Protein AF-A0A2N2PL11-F1 (afdb_monomer)

Structure (mmCIF, N/CA/C/O backbone):
data_AF-A0A2N2PL11-F1
#
_entry.id   AF-A0A2N2PL11-F1
#
loop_
_atom_site.group_PDB
_atom_site.id
_atom_site.type_symbol
_atom_site.label_atom_id
_atom_site.label_alt_id
_atom_site.label_comp_id
_atom_site.label_asym_id
_atom_site.label_entity_id
_atom_site.label_seq_id
_atom_site.pdbx_PDB_ins_code
_atom_site.Cartn_x
_atom_site.Cartn_y
_atom_site.Cartn_z
_atom_site.occupancy
_atom_site.B_iso_or_equiv
_atom_site.auth_seq_id
_atom_site.auth_comp_id
_atom_site.auth_asym_id
_atom_site.auth_atom_id
_atom_site.pdbx_PDB_model_num
ATOM 1 N N . MET A 1 1 ? 20.013 -0.793 -14.663 1.00 54.75 1 MET A N 1
ATOM 2 C CA . MET A 1 1 ? 18.906 -1.286 -13.811 1.00 54.75 1 MET A CA 1
ATO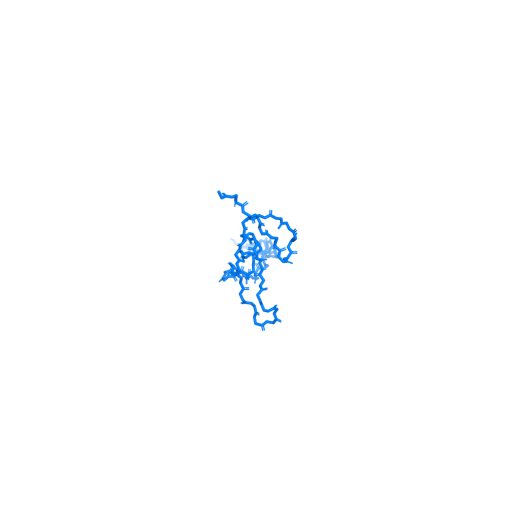M 3 C C . MET A 1 1 ? 17.713 -0.353 -13.976 1.00 54.75 1 MET A C 1
ATOM 5 O O . MET A 1 1 ? 17.854 0.833 -13.708 1.00 54.75 1 MET A O 1
ATOM 9 N N . GLY A 1 2 ? 16.585 -0.841 -14.501 1.00 66.69 2 GLY A N 1
ATOM 10 C CA . GLY A 1 2 ? 15.378 -0.026 -14.688 1.00 66.69 2 GLY A CA 1
ATOM 11 C C . GLY A 1 2 ? 14.652 0.223 -13.363 1.00 66.69 2 GLY A C 1
ATOM 12 O O . GLY A 1 2 ? 14.621 -0.653 -12.501 1.00 66.69 2 GLY A O 1
ATOM 13 N N . LYS A 1 3 ? 14.064 1.410 -13.187 1.00 77.31 3 LYS A N 1
ATOM 14 C CA . LYS A 1 3 ? 13.206 1.710 -12.030 1.00 77.31 3 LYS A CA 1
ATOM 15 C C . LYS A 1 3 ? 11.865 0.994 -12.225 1.00 77.31 3 LYS A C 1
ATOM 17 O O . LYS A 1 3 ? 11.088 1.376 -13.094 1.00 77.31 3 LYS A O 1
ATOM 22 N N . ILE A 1 4 ? 11.604 -0.056 -11.445 1.00 85.00 4 ILE A N 1
ATOM 23 C CA . ILE A 1 4 ? 10.343 -0.809 -11.503 1.00 85.00 4 ILE A CA 1
ATOM 24 C C . ILE A 1 4 ? 9.287 -0.059 -10.687 1.00 85.00 4 ILE A C 1
ATOM 26 O O . ILE A 1 4 ? 9.415 0.072 -9.470 1.00 85.00 4 ILE A O 1
ATOM 30 N N . LEU A 1 5 ? 8.233 0.414 -11.352 1.00 91.00 5 LEU A N 1
ATOM 31 C CA . LEU A 1 5 ? 7.070 0.983 -10.674 1.00 91.00 5 LEU A CA 1
ATOM 32 C C . LEU A 1 5 ? 6.216 -0.130 -10.061 1.00 91.00 5 LEU A C 1
ATOM 34 O O . LEU A 1 5 ? 6.044 -1.203 -10.644 1.00 91.00 5 LEU A O 1
ATOM 38 N N . LYS A 1 6 ? 5.651 0.137 -8.887 1.00 93.38 6 LYS A N 1
ATOM 39 C CA . LYS A 1 6 ? 4.783 -0.790 -8.157 1.00 93.38 6 LYS A CA 1
ATOM 40 C C . LYS A 1 6 ? 3.340 -0.293 -8.214 1.00 93.38 6 LYS A C 1
ATOM 42 O O . LYS A 1 6 ? 3.092 0.910 -8.280 1.00 93.38 6 LYS A O 1
ATOM 47 N N . ARG A 1 7 ? 2.379 -1.218 -8.210 1.00 95.81 7 ARG A N 1
ATOM 48 C CA . ARG A 1 7 ? 0.948 -0.892 -8.256 1.00 95.81 7 ARG A CA 1
ATOM 49 C C . ARG A 1 7 ? 0.410 -0.708 -6.841 1.00 95.81 7 ARG A C 1
ATOM 51 O O . ARG A 1 7 ? 0.549 -1.608 -6.023 1.00 95.81 7 ARG A O 1
ATOM 58 N N . CYS A 1 8 ? -0.235 0.422 -6.569 1.00 96.12 8 CYS A N 1
ATOM 59 C CA . CYS A 1 8 ? -0.924 0.640 -5.299 1.00 96.12 8 CYS A CA 1
ATOM 60 C C . CYS A 1 8 ? -2.127 -0.312 -5.167 1.00 96.12 8 CYS A C 1
ATOM 62 O O . CYS A 1 8 ? -2.985 -0.360 -6.051 1.00 96.12 8 CYS A O 1
ATOM 64 N N . SER A 1 9 ? -2.228 -1.030 -4.051 1.00 95.69 9 SER A N 1
ATOM 65 C CA . SER A 1 9 ? -3.318 -1.951 -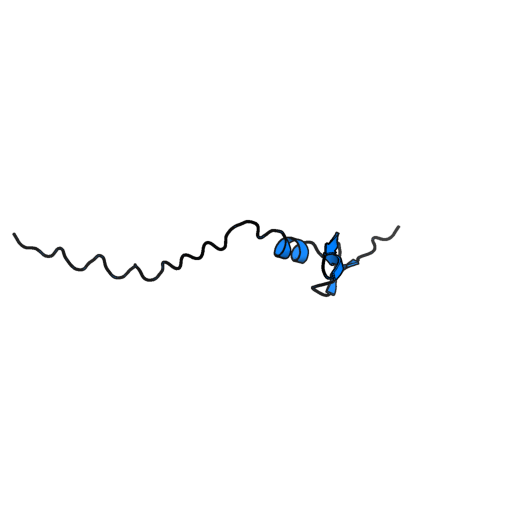3.735 1.00 95.69 9 SER A CA 1
ATOM 66 C C . SER A 1 9 ? -4.670 -1.244 -3.622 1.00 95.69 9 SER A C 1
ATOM 68 O O . SER A 1 9 ? -5.680 -1.865 -3.947 1.00 95.69 9 SER A O 1
ATOM 70 N N . LEU A 1 10 ? -4.700 0.042 -3.246 1.00 94.12 10 LEU A N 1
ATOM 71 C CA . LEU A 1 10 ? -5.938 0.819 -3.101 1.00 94.12 10 LEU A CA 1
ATOM 72 C C . LEU A 1 10 ? -6.352 1.501 -4.410 1.00 94.12 10 LEU A C 1
ATOM 74 O O . LEU A 1 10 ? -7.331 1.105 -5.032 1.00 94.12 10 LEU A O 1
ATOM 78 N N . CYS A 1 11 ? -5.584 2.488 -4.880 1.00 95.62 11 CYS A N 1
ATOM 79 C CA . CYS A 1 11 ? -5.965 3.294 -6.048 1.00 95.62 11 CYS A CA 1
ATOM 80 C C . CYS A 1 11 ? -5.569 2.682 -7.401 1.00 95.62 11 CYS A C 1
ATOM 82 O O . CYS A 1 11 ? -5.835 3.275 -8.444 1.00 95.62 11 CYS A O 1
ATOM 84 N N . LYS A 1 12 ? -4.893 1.523 -7.400 1.00 96.06 12 LYS A N 1
ATOM 85 C CA . LYS A 1 12 ? -4.485 0.756 -8.590 1.00 96.06 12 LYS A CA 1
ATOM 86 C C . LYS A 1 12 ? -3.537 1.468 -9.568 1.00 96.06 12 LYS A C 1
ATOM 88 O O . LYS A 1 12 ? -3.224 0.879 -10.603 1.00 96.06 12 LYS A O 1
ATOM 93 N N . ARG A 1 13 ? -3.040 2.667 -9.234 1.00 95.75 13 ARG A N 1
ATOM 94 C CA . ARG A 1 13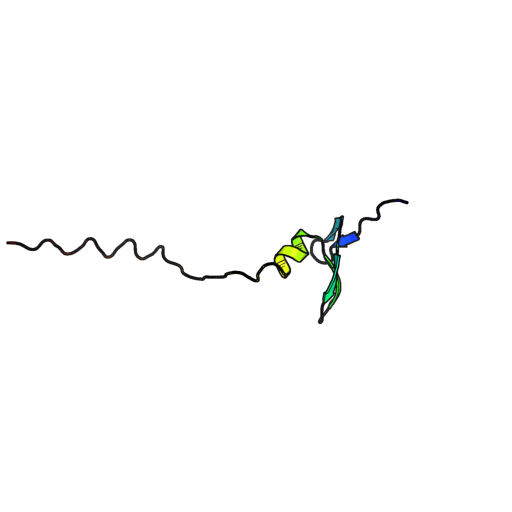 ? -2.038 3.423 -10.010 1.00 95.75 13 ARG A CA 1
ATOM 95 C C . ARG A 1 13 ? -0.636 2.832 -9.837 1.00 95.75 13 ARG A C 1
ATOM 97 O O . ARG A 1 13 ? -0.309 2.327 -8.761 1.00 95.75 13 ARG A O 1
ATOM 104 N N . TYR A 1 14 ? 0.184 2.922 -10.882 1.00 94.94 14 TYR A N 1
ATOM 105 C CA . TYR A 1 14 ? 1.601 2.554 -10.846 1.00 94.94 14 TYR A CA 1
ATOM 106 C C . TYR A 1 14 ? 2.453 3.754 -10.427 1.00 94.94 14 TYR A C 1
ATOM 108 O O . TYR A 1 14 ? 2.251 4.860 -10.923 1.00 94.94 14 TYR A O 1
ATOM 116 N N . GLY A 1 15 ? 3.399 3.542 -9.517 1.00 92.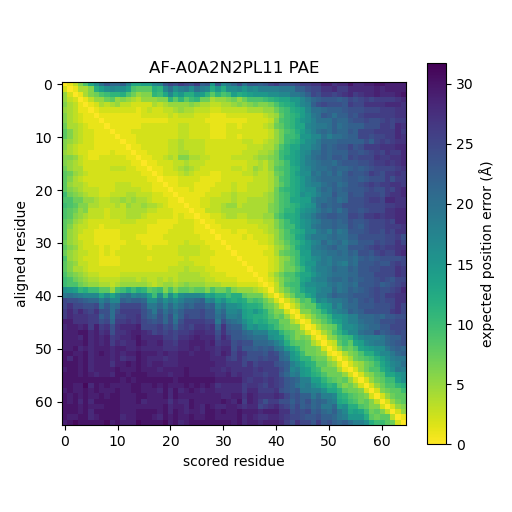81 15 GLY A N 1
ATOM 117 C CA . GLY A 1 15 ? 4.285 4.592 -9.022 1.00 92.81 15 GLY A CA 1
ATOM 118 C C . GLY A 1 15 ? 5.304 4.067 -8.015 1.00 92.81 15 GLY A C 1
ATOM 119 O O . GLY A 1 15 ? 5.496 2.856 -7.878 1.00 92.81 15 GLY A O 1
ATOM 120 N N . ALA A 1 16 ? 5.942 4.984 -7.288 1.00 92.25 16 ALA A N 1
ATOM 121 C CA . ALA A 1 16 ? 6.627 4.630 -6.051 1.00 92.25 16 ALA A CA 1
ATOM 122 C C . ALA A 1 16 ? 5.579 4.215 -5.007 1.00 92.25 16 ALA A C 1
ATOM 124 O O . ALA A 1 16 ? 4.573 4.905 -4.812 1.00 92.25 16 ALA A O 1
ATOM 125 N N . ALA A 1 17 ? 5.799 3.072 -4.366 1.00 93.50 17 ALA A N 1
ATOM 126 C CA . ALA A 1 17 ? 4.901 2.545 -3.352 1.00 93.50 17 ALA A CA 1
ATOM 127 C C . ALA A 1 17 ? 5.695 1.873 -2.231 1.00 93.50 17 ALA A C 1
ATOM 129 O O . ALA A 1 17 ? 6.739 1.269 -2.479 1.00 93.50 17 ALA A O 1
ATOM 130 N N . TYR A 1 18 ? 5.165 1.976 -1.020 1.00 91.19 18 TYR A N 1
ATOM 131 C CA . TYR A 1 18 ? 5.669 1.355 0.194 1.00 91.19 18 TYR A CA 1
ATOM 132 C C . TYR A 1 18 ? 5.012 -0.009 0.370 1.00 91.19 18 TYR A C 1
ATOM 134 O O . TYR A 1 18 ? 3.802 -0.133 0.172 1.00 91.19 18 TYR A O 1
ATOM 142 N N . GLN A 1 19 ? 5.794 -1.013 0.754 1.00 94.69 19 GLN A N 1
ATOM 143 C CA . GLN A 1 19 ? 5.256 -2.279 1.239 1.00 94.69 19 GLN A CA 1
ATOM 144 C C . GLN A 1 19 ? 4.848 -2.095 2.700 1.00 94.69 19 GLN A C 1
ATOM 146 O O . GLN A 1 19 ? 5.639 -1.625 3.516 1.00 94.69 19 GLN A O 1
ATOM 151 N N . VAL A 1 20 ? 3.600 -2.420 3.010 1.00 93.06 20 VAL A N 1
ATOM 152 C CA . VAL A 1 20 ? 2.995 -2.265 4.333 1.00 93.06 20 VAL A CA 1
ATOM 153 C C . VAL A 1 20 ? 2.383 -3.599 4.719 1.00 93.06 20 VAL A C 1
ATOM 155 O O . VAL A 1 20 ? 1.710 -4.220 3.901 1.00 93.06 20 VAL A O 1
ATOM 158 N N . ASN A 1 21 ? 2.602 -4.030 5.957 1.00 94.56 21 ASN A N 1
ATOM 159 C CA . ASN A 1 21 ? 1.945 -5.211 6.497 1.00 94.56 21 ASN A CA 1
ATOM 160 C C . ASN A 1 21 ? 0.680 -4.780 7.249 1.00 94.56 21 ASN A C 1
ATOM 162 O O . ASN A 1 21 ? 0.765 -4.044 8.234 1.00 94.56 21 ASN A O 1
ATOM 166 N N . ASP A 1 22 ? -0.484 -5.183 6.750 1.00 89.38 22 ASP A N 1
ATOM 167 C CA . ASP A 1 22 ? -1.780 -4.925 7.370 1.00 89.38 22 ASP A CA 1
ATOM 168 C C . ASP A 1 22 ? -2.256 -6.193 8.107 1.00 89.38 22 ASP A C 1
ATOM 170 O O . ASP A 1 22 ? -2.267 -7.267 7.504 1.00 89.38 22 ASP A O 1
ATOM 174 N N . PRO A 1 23 ? -2.684 -6.107 9.381 1.00 90.31 23 PRO A N 1
ATOM 175 C CA . PRO A 1 23 ? -3.082 -7.284 10.157 1.00 90.31 23 PRO A CA 1
ATOM 176 C C . PRO A 1 23 ? -4.225 -8.109 9.549 1.00 90.31 23 PRO A C 1
ATOM 178 O O . PRO A 1 23 ? -4.351 -9.288 9.868 1.00 90.31 23 PRO A O 1
ATOM 181 N N . GLN A 1 24 ?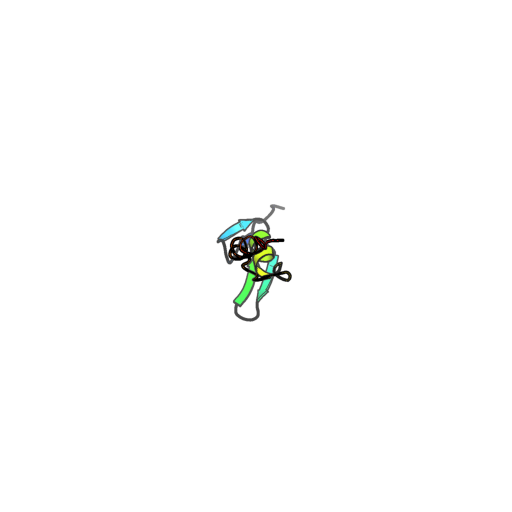 -5.071 -7.504 8.710 1.00 92.38 24 GLN A N 1
ATOM 182 C CA . GLN A 1 24 ? -6.213 -8.182 8.088 1.00 92.38 24 GLN A CA 1
ATOM 183 C C . GLN A 1 24 ? -5.930 -8.591 6.641 1.00 92.38 24 GLN A C 1
ATOM 185 O O . GLN A 1 24 ? -6.450 -9.602 6.176 1.00 92.38 24 GLN A O 1
ATOM 190 N N . LEU A 1 25 ? -5.134 -7.800 5.918 1.00 90.00 25 LEU A N 1
ATOM 191 C CA . LEU A 1 25 ? -4.915 -7.977 4.476 1.00 90.00 25 LEU A CA 1
ATOM 192 C C . LEU A 1 25 ? -3.540 -8.564 4.121 1.00 90.00 25 LEU A C 1
ATOM 194 O O . LEU A 1 25 ? -3.301 -8.867 2.952 1.00 90.00 25 LEU A O 1
ATOM 198 N N . GLY A 1 26 ? -2.645 -8.720 5.095 1.00 93.62 26 GLY A N 1
ATOM 199 C CA . GLY A 1 26 ? -1.259 -9.117 4.871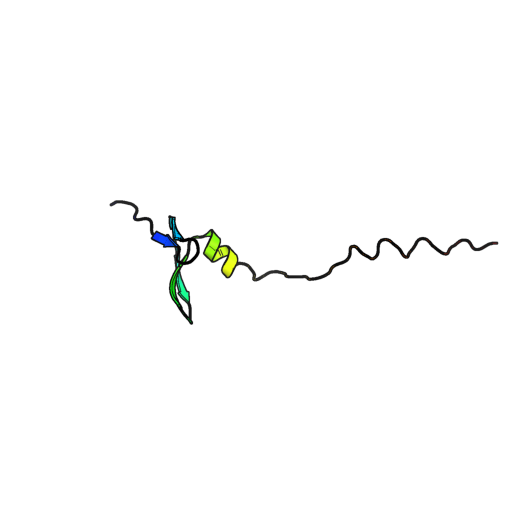 1.00 93.62 26 GLY A CA 1
ATOM 200 C C . GLY A 1 26 ? -0.450 -8.023 4.173 1.00 93.62 26 GLY A C 1
ATOM 201 O O . GLY A 1 26 ? -0.658 -6.826 4.388 1.00 93.62 26 GLY A O 1
ATOM 202 N N . GLU A 1 27 ? 0.496 -8.426 3.326 1.00 94.56 27 GLU A N 1
ATOM 203 C CA . GLU A 1 27 ? 1.370 -7.489 2.622 1.00 94.56 27 GLU A CA 1
ATOM 204 C C . GLU A 1 27 ? 0.635 -6.754 1.495 1.00 94.56 27 GLU A C 1
ATOM 206 O O . GLU A 1 27 ? 0.158 -7.344 0.523 1.00 94.56 27 GLU A O 1
ATOM 211 N N . ILE A 1 28 ? 0.594 -5.428 1.595 1.00 95.19 28 ILE A N 1
ATOM 212 C CA . ILE A 1 28 ? -0.017 -4.547 0.603 1.00 95.19 28 ILE A CA 1
ATOM 213 C C . ILE A 1 28 ? 0.967 -3.469 0.148 1.00 95.19 28 ILE A C 1
ATOM 215 O O . ILE A 1 28 ? 1.842 -3.036 0.892 1.00 95.19 28 ILE A O 1
ATOM 219 N N . MET A 1 29 ? 0.800 -2.991 -1.086 1.00 95.88 29 MET A N 1
ATOM 220 C CA . MET A 1 29 ? 1.600 -1.898 -1.640 1.00 95.88 29 MET A CA 1
ATOM 221 C C . MET A 1 29 ? 0.787 -0.609 -1.616 1.00 95.88 29 MET A C 1
ATOM 223 O O . MET A 1 29 ? -0.291 -0.557 -2.200 1.00 95.88 29 MET A O 1
ATOM 227 N N . LEU A 1 30 ? 1.285 0.462 -1.007 1.00 95.44 30 LEU A N 1
ATOM 228 C CA . LEU A 1 30 ? 0.582 1.747 -0.948 1.00 95.44 30 LEU A CA 1
ATOM 229 C C . LEU A 1 30 ? 1.424 2.854 -1.571 1.00 95.44 30 LEU A C 1
ATOM 231 O O . LEU A 1 30 ? 2.586 3.027 -1.221 1.00 95.44 30 LEU A O 1
ATOM 235 N N . CYS A 1 31 ? 0.844 3.641 -2.480 1.00 95.56 31 CYS A N 1
ATOM 236 C CA . CYS A 1 31 ? 1.482 4.894 -2.884 1.00 95.56 31 CYS A CA 1
ATOM 237 C C . CYS A 1 31 ? 1.468 5.898 -1.720 1.00 95.56 31 CYS A C 1
ATOM 239 O O . CYS A 1 31 ? 0.634 5.784 -0.819 1.00 95.56 31 CYS A O 1
ATOM 241 N N . TYR A 1 32 ? 2.348 6.904 -1.773 1.00 92.69 32 TYR A N 1
ATOM 242 C CA . TYR A 1 32 ? 2.472 7.922 -0.723 1.00 92.69 32 TYR A CA 1
ATOM 243 C C . TYR A 1 32 ? 1.130 8.535 -0.314 1.00 92.69 32 TYR A C 1
ATOM 245 O O . TYR A 1 32 ? 0.819 8.541 0.865 1.00 92.69 32 TYR A O 1
ATOM 253 N N . GLN A 1 33 ? 0.294 8.957 -1.268 1.00 92.88 33 GLN A N 1
ATOM 254 C CA . GLN A 1 33 ? -1.005 9.562 -0.950 1.00 92.88 33 GLN A CA 1
ATOM 255 C C . GLN A 1 33 ? -1.929 8.614 -0.172 1.00 92.88 33 GLN A C 1
ATOM 257 O O . GLN A 1 33 ? -2.579 9.020 0.784 1.00 92.88 33 GLN A O 1
ATOM 262 N N . CYS A 1 34 ? -2.001 7.345 -0.585 1.00 92.94 34 CYS A N 1
ATOM 263 C CA . CYS A 1 34 ? -2.845 6.349 0.071 1.00 92.94 34 CYS A CA 1
ATOM 264 C C . CYS A 1 34 ? -2.316 5.974 1.456 1.00 92.94 34 CYS A C 1
ATOM 266 O O . CYS A 1 34 ? -3.108 5.764 2.369 1.00 92.94 34 CYS A O 1
ATOM 268 N N . TRP A 1 35 ? -0.993 5.885 1.605 1.00 92.50 35 TRP A N 1
ATOM 269 C CA . TRP A 1 35 ? -0.362 5.675 2.901 1.00 92.50 35 TRP A CA 1
ATOM 270 C C . TRP A 1 35 ? -0.611 6.875 3.821 1.00 92.50 35 TRP A C 1
ATOM 272 O O . TRP A 1 35 ? -1.138 6.701 4.912 1.00 92.50 35 TRP A O 1
ATOM 282 N N . HIS A 1 36 ? -0.342 8.090 3.341 1.00 91.00 36 HIS A N 1
ATOM 283 C CA . HIS A 1 36 ? -0.565 9.329 4.077 1.00 91.00 36 HIS A CA 1
ATOM 284 C C . HIS A 1 36 ? -2.009 9.400 4.571 1.00 91.00 36 HIS A C 1
ATOM 286 O O . HIS A 1 36 ? -2.224 9.398 5.767 1.00 91.00 36 HIS A O 1
ATOM 292 N N . ASN A 1 37 ? -3.012 9.300 3.698 1.00 89.50 37 ASN A N 1
ATOM 293 C CA . ASN A 1 37 ? -4.413 9.382 4.129 1.00 89.50 37 ASN A CA 1
ATOM 294 C C . ASN A 1 37 ? -4.812 8.319 5.171 1.00 89.50 37 ASN A C 1
ATOM 296 O O . ASN A 1 37 ? -5.660 8.587 6.008 1.00 89.50 37 ASN A O 1
ATOM 300 N N . LYS A 1 38 ? -4.229 7.112 5.126 1.00 83.56 38 LYS A N 1
ATOM 301 C CA . LYS A 1 38 ? -4.566 6.041 6.079 1.00 83.56 38 LYS A CA 1
ATOM 302 C C . LYS A 1 38 ? -3.861 6.206 7.431 1.00 83.56 38 LYS A C 1
ATOM 304 O O . LYS A 1 38 ? -4.404 5.771 8.440 1.00 83.56 38 LYS A O 1
ATOM 309 N N . PHE A 1 39 ? -2.659 6.787 7.454 1.00 81.44 39 PHE A N 1
ATOM 310 C CA . PHE A 1 39 ? -1.782 6.790 8.635 1.00 81.44 39 PHE A CA 1
ATOM 311 C C . PHE A 1 39 ? -1.436 8.189 9.173 1.00 81.44 39 PHE A C 1
ATOM 313 O O . PHE A 1 39 ? -0.907 8.289 10.276 1.00 81.44 39 PHE A O 1
ATOM 320 N N . SER A 1 40 ? -1.729 9.266 8.439 1.00 76.31 40 SER A N 1
ATOM 321 C CA . SER A 1 40 ? -1.470 10.652 8.854 1.00 76.31 40 SER A CA 1
ATOM 322 C C . SER A 1 40 ? -2.607 11.267 9.673 1.00 76.31 40 SER A C 1
ATOM 324 O O . SER A 1 40 ? -2.462 12.387 10.153 1.00 76.31 40 SER A O 1
ATOM 326 N N . GLU A 1 41 ? -3.748 10.588 9.826 1.00 62.78 41 GLU A N 1
ATOM 327 C CA . GLU A 1 41 ? -4.896 11.078 10.608 1.00 62.78 41 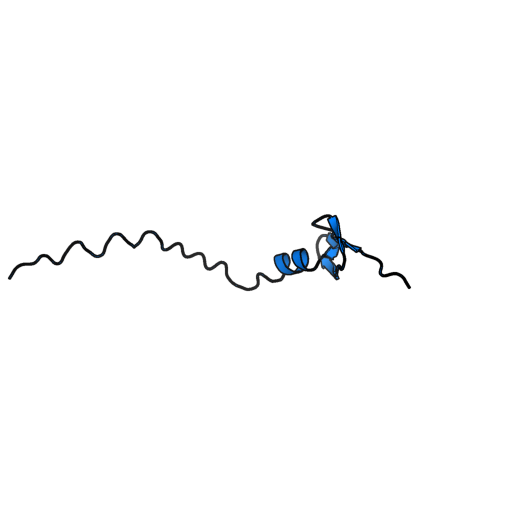GLU A CA 1
ATOM 328 C C . GLU A 1 41 ? -4.716 10.876 12.126 1.00 62.78 41 GLU A C 1
ATOM 330 O O . GLU A 1 41 ? -5.660 10.569 12.849 1.00 62.78 41 GLU A O 1
ATOM 335 N N . THR A 1 42 ? -3.511 11.098 12.656 1.00 56.44 42 THR A N 1
ATOM 336 C CA . THR A 1 42 ? -3.305 11.255 14.105 1.00 56.44 42 THR A CA 1
ATOM 337 C C . THR A 1 42 ? -3.721 12.627 14.635 1.00 56.44 42 THR A C 1
ATOM 339 O O . THR A 1 42 ? -3.588 12.864 15.830 1.00 56.44 42 THR A O 1
ATOM 342 N N . HIS A 1 43 ? -4.294 13.521 13.818 1.00 51.59 43 HIS A N 1
ATOM 343 C CA . HIS A 1 43 ? -4.809 14.797 14.311 1.00 51.59 43 HIS A CA 1
ATOM 344 C C . HIS A 1 43 ? -6.153 15.216 13.689 1.00 51.59 43 HIS A C 1
ATOM 346 O O . HIS A 1 43 ? -6.222 15.726 12.578 1.00 51.59 43 HIS A O 1
ATOM 352 N N . VAL A 1 44 ? -7.184 15.116 14.541 1.00 51.00 44 VAL A N 1
ATOM 353 C CA . VAL A 1 44 ? -8.276 16.093 14.696 1.00 51.00 44 VAL A CA 1
ATOM 354 C C . VAL A 1 44 ? -9.443 15.988 13.698 1.00 51.00 44 VAL A C 1
ATOM 356 O O . VAL A 1 44 ? -9.636 16.822 12.821 1.00 51.00 44 VAL A O 1
ATOM 359 N N . LYS A 1 45 ? -10.362 15.056 13.980 1.00 49.62 45 LYS A N 1
ATOM 360 C CA . LYS A 1 45 ? -11.789 15.412 13.984 1.00 49.62 45 LYS A CA 1
ATOM 361 C C . LYS A 1 45 ? -12.078 16.162 15.288 1.00 49.62 45 LYS A C 1
ATOM 363 O O . LYS A 1 45 ? -12.483 15.562 16.276 1.00 49.62 45 LYS A O 1
ATOM 368 N N . SER A 1 46 ? -11.807 17.465 15.332 1.00 48.59 46 SER A N 1
ATOM 369 C CA . SER A 1 46 ? -12.506 18.340 16.277 1.00 48.59 46 SER A CA 1
ATOM 370 C C . SER A 1 46 ? -13.821 18.704 15.613 1.00 48.59 46 SER A C 1
ATOM 372 O O . SER A 1 46 ? -13.939 19.724 14.932 1.00 48.59 46 SER A O 1
ATOM 374 N N . ASP A 1 47 ? -14.785 17.808 15.774 1.00 51.91 47 ASP A N 1
ATOM 375 C CA . ASP A 1 47 ? -16.193 18.087 15.563 1.00 51.91 47 ASP A CA 1
ATOM 376 C C . ASP A 1 47 ? -16.615 19.195 16.543 1.00 51.91 47 ASP A C 1
ATOM 378 O O . ASP A 1 47 ? -16.956 18.921 17.689 1.00 51.91 47 ASP A O 1
ATOM 382 N N . VAL A 1 48 ? -16.571 20.461 16.123 1.00 52.97 48 VAL A N 1
ATOM 383 C CA . VAL A 1 48 ? -17.386 21.525 16.728 1.00 52.97 48 VAL A CA 1
ATOM 384 C C . VAL A 1 48 ? -17.938 22.395 15.604 1.00 52.97 48 VAL A C 1
ATOM 386 O O . VAL A 1 48 ? -17.375 23.414 15.208 1.00 52.97 48 VAL A O 1
ATOM 389 N N . THR A 1 49 ? -19.086 21.967 15.089 1.00 51.47 49 THR A N 1
ATOM 390 C CA . THR A 1 49 ? -20.077 22.829 14.445 1.00 51.47 49 THR A CA 1
ATOM 391 C C . THR A 1 49 ? -20.343 24.050 15.327 1.00 51.47 49 THR A C 1
ATOM 393 O O . THR A 1 49 ? -20.980 23.932 16.371 1.00 51.47 49 THR A O 1
ATOM 396 N N . ASN A 1 50 ? -19.876 25.230 14.923 1.00 49.41 50 ASN A N 1
ATOM 397 C CA . ASN A 1 50 ? -20.287 26.492 15.538 1.00 49.41 50 ASN A CA 1
ATOM 398 C C . ASN A 1 50 ? -20.493 27.567 14.463 1.00 49.41 50 ASN A C 1
ATOM 400 O O . ASN A 1 50 ? -19.783 28.566 14.401 1.00 49.41 50 ASN A O 1
ATOM 404 N N . GLN A 1 51 ? -21.455 27.332 13.566 1.00 47.41 51 GLN A N 1
ATOM 405 C CA . GLN A 1 51 ? -21.996 28.373 12.682 1.00 47.41 51 GLN A CA 1
ATOM 406 C C . GLN A 1 51 ? -23.417 28.825 13.071 1.00 47.41 51 GLN A C 1
ATOM 408 O O . GLN A 1 51 ? -23.887 29.820 12.529 1.00 47.41 51 GLN A O 1
ATOM 413 N N . ASP A 1 52 ? -24.050 28.217 14.084 1.00 51.22 52 ASP A N 1
ATOM 414 C CA . ASP A 1 52 ? -25.424 28.553 14.510 1.00 51.22 52 ASP A CA 1
ATOM 415 C C . ASP A 1 52 ? -25.542 29.501 15.724 1.00 51.22 52 ASP A C 1
ATOM 417 O O . ASP A 1 52 ? -26.649 29.822 16.153 1.00 51.22 52 ASP A O 1
ATOM 421 N N . GLN A 1 53 ? -24.443 30.036 16.274 1.00 52.72 53 GLN A N 1
ATOM 422 C CA . GLN A 1 53 ? -24.516 31.013 17.382 1.00 52.72 53 GLN A CA 1
ATOM 423 C C . GLN A 1 53 ? -24.417 32.488 16.962 1.00 52.72 53 GLN A C 1
ATOM 425 O O . GLN A 1 53 ? -24.457 33.376 17.815 1.00 52.72 53 GLN A O 1
ATOM 430 N N . LYS A 1 54 ? -24.406 32.805 15.658 1.00 46.84 54 LYS A N 1
ATOM 431 C CA . LYS A 1 54 ? -24.428 34.206 15.184 1.00 46.84 54 LYS A CA 1
ATOM 432 C C . LYS A 1 54 ? -25.795 34.901 15.351 1.00 46.84 54 LYS A C 1
ATOM 434 O O . LYS A 1 54 ? -25.971 36.017 14.879 1.00 46.84 54 LYS A O 1
ATOM 439 N N . ASN A 1 55 ? -26.764 34.288 16.037 1.00 50.31 55 ASN A N 1
ATOM 440 C CA . ASN A 1 55 ? -28.113 34.840 16.180 1.00 50.31 55 ASN A CA 1
ATOM 441 C C . ASN A 1 55 ? -28.706 34.686 17.596 1.00 50.31 55 ASN A C 1
ATOM 443 O O . ASN A 1 55 ? -29.815 34.182 17.753 1.00 50.31 55 ASN A O 1
ATOM 447 N N . LYS A 1 56 ? -28.009 35.132 18.657 1.00 51.25 56 LYS A N 1
ATOM 448 C CA . LYS A 1 56 ? -28.677 35.338 19.967 1.00 51.25 56 LYS A CA 1
ATOM 449 C C . LYS A 1 56 ? -28.016 36.295 20.973 1.00 51.25 56 LYS A C 1
ATOM 451 O O . LYS A 1 56 ? -28.244 36.148 22.165 1.00 51.25 56 LYS A O 1
ATOM 456 N N . LEU A 1 57 ? -27.253 37.297 20.526 1.00 50.50 57 LEU A N 1
ATOM 457 C CA . LEU A 1 57 ? -26.626 38.284 21.429 1.00 50.50 57 LEU A CA 1
ATOM 458 C C . LEU A 1 57 ? -26.681 39.734 20.914 1.00 50.50 57 LEU A C 1
ATOM 460 O O . LEU A 1 57 ? -25.761 40.505 21.127 1.00 50.50 57 LEU A O 1
ATOM 464 N N . LEU A 1 58 ? -27.777 40.122 20.251 1.00 51.56 58 LEU A N 1
ATOM 465 C CA . LEU A 1 58 ? -28.114 41.534 19.971 1.00 51.56 58 LEU A CA 1
ATOM 466 C C . LEU A 1 58 ? -29.630 41.799 20.084 1.00 51.56 58 LEU A C 1
ATOM 468 O O . LEU A 1 58 ? -30.199 42.645 19.398 1.00 51.56 58 LEU A O 1
ATOM 472 N N . LYS A 1 59 ? -30.308 41.067 20.972 1.00 52.81 59 LYS A N 1
ATOM 473 C CA . LYS A 1 59 ? -31.623 41.455 21.495 1.00 52.81 59 LYS A CA 1
ATOM 474 C C . LYS A 1 59 ? -31.500 41.490 23.014 1.00 52.81 59 LYS A C 1
ATOM 476 O O . LYS A 1 59 ? -31.279 40.442 23.607 1.00 52.81 59 LYS A O 1
ATOM 481 N N . ASN A 1 60 ? -31.627 42.694 23.574 1.00 47.22 60 ASN A N 1
ATOM 482 C CA . ASN A 1 60 ? -31.697 43.057 25.000 1.00 47.22 60 ASN A CA 1
ATOM 483 C C . ASN A 1 60 ? -30.466 43.796 25.545 1.00 47.22 60 ASN A C 1
ATOM 485 O O . ASN A 1 60 ? -29.730 43.278 26.373 1.00 47.22 60 ASN A O 1
ATOM 489 N N . GLN A 1 61 ? -30.308 45.048 25.112 1.00 44.81 61 GLN A N 1
ATOM 490 C CA . GLN A 1 61 ? -30.114 46.186 26.023 1.00 44.81 61 GLN A CA 1
ATOM 491 C C . GLN A 1 61 ? -30.633 47.461 25.327 1.00 44.81 61 GLN A C 1
ATOM 493 O O . GLN A 1 61 ? -29.913 48.400 25.016 1.00 44.81 61 GLN A O 1
ATOM 498 N N . LYS A 1 62 ? -31.936 47.436 25.008 1.00 52.28 62 LYS A N 1
ATOM 499 C CA . LYS A 1 62 ? -32.793 48.595 25.261 1.00 52.28 62 LYS A CA 1
ATOM 500 C C . LYS A 1 62 ? -33.283 48.418 26.695 1.00 52.28 62 LYS A C 1
ATOM 502 O O . LYS A 1 62 ? -34.025 47.480 26.968 1.00 52.28 62 LYS A O 1
ATOM 507 N N . SER A 1 63 ? -32.789 49.273 27.565 1.00 46.00 63 SER A N 1
ATOM 508 C CA . SER A 1 63 ? -33.291 49.577 28.903 1.00 46.00 63 SER A CA 1
ATOM 509 C C . SER A 1 63 ? -32.688 50.953 29.171 1.00 46.00 63 SER A C 1
ATOM 511 O O . SER A 1 63 ? -31.478 51.057 29.337 1.00 46.00 63 SER A O 1
ATOM 513 N N . ASP A 1 64 ? -33.385 52.022 28.788 1.00 43.81 64 ASP A N 1
ATOM 514 C CA . ASP A 1 64 ? -34.264 52.755 29.708 1.00 43.81 64 ASP A CA 1
ATOM 515 C C . ASP A 1 64 ? -33.532 53.025 31.025 1.00 43.81 64 ASP A C 1
ATOM 517 O O . ASP A 1 64 ? -33.559 52.185 31.922 1.00 43.81 64 ASP A O 1
ATOM 521 N N . THR A 1 65 ? -32.808 54.144 31.109 1.00 43.34 65 THR A N 1
ATOM 522 C CA . THR A 1 65 ? -33.056 55.258 32.049 1.00 43.34 65 THR A CA 1
ATOM 523 C C . THR A 1 65 ? -32.170 56.439 31.655 1.00 43.34 65 THR A C 1
ATOM 525 O O . THR A 1 65 ? -30.968 56.207 31.397 1.00 43.34 65 THR A O 1
#

Radius of gyration: 25.16 Å; Cα contacts (8 Å, |Δi|>4): 58; chains: 1; bounding box: 53×64×47 Å

Solvent-accessible surface area (backbone atoms only — not comparable to full-atom values): 4575 Å² total; per-residue (Å²): 133,83,87,81,67,38,57,15,69,81,83,64,49,74,36,75,53,47,82,44,80,39,99,89,76,42,79,40,32,31,26,64,70,62,43,42,70,74,68,63,72,85,69,78,88,75,86,67,92,77,81,82,74,88,77,78,85,88,80,84,85,86,71,91,129

Nearest PDB structures (foldseek):
  8ro1-assembly1_t  TM=5.772E-01  e=3.932E+00  Caenorhabditis elegans

Sequence (65 aa):
MGKILKRCSLCKRYGAAYQVNDPQLGEIMLCYQCWHNKFSETHVKSDVTNQDQKNKLLKNQKSDT

Secondary structure (DSSP, 8-state):
-----EE-TTT--EE-EEEEEETTTEEEEEEHHHHHHHHS--S-------SS-TTSSSS------

Mean predicted aligned error: 14.35 Å

Foldseek 3Di:
DDDAWDAF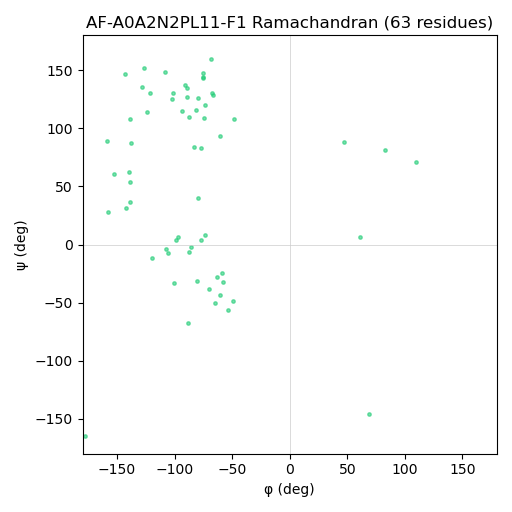PPPRDTHDWDFDQDPVPGTGTHDPVRCCVVPVPPDDPPPDPDPPPPPDPPPDD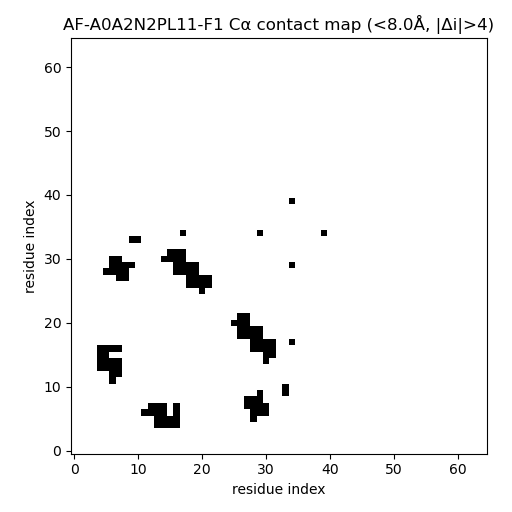PDDD

pLDDT: mean 74.88, std 20.65, range [43.34, 96.12]